Protein AF-N6WY32-F1 (afdb_monomer)

Sequence (8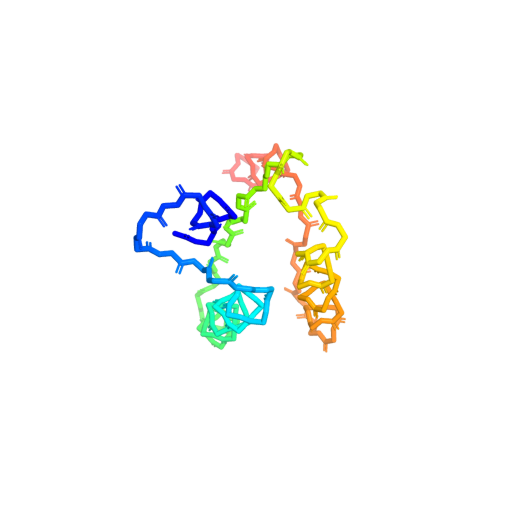6 aa):
DTNDMRFALPQGFSHGDEFFEYLKDAFDVMYAEGEERPAMMSIGMHCRLLGRPGRFRALQRFLDHIEKHDRVWVCRRVDIARHWIE

Solvent-accessible surface area (backbone atoms only — not comparable to full-atom values): 5271 Å² total; per-residue (Å²): 131,55,37,45,67,30,63,77,41,98,84,49,43,91,51,24,63,63,51,26,53,53,50,49,54,54,46,55,53,48,56,64,48,30,81,84,55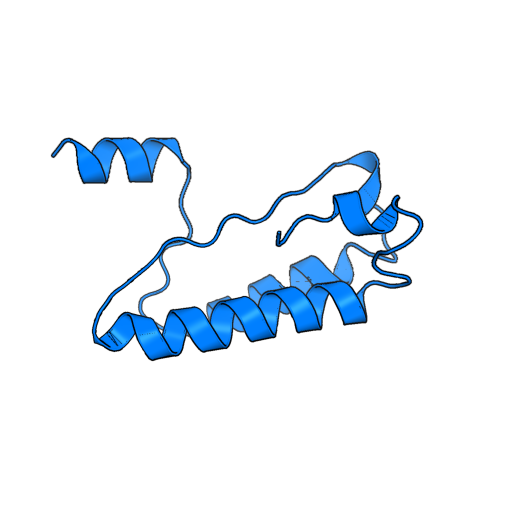,71,76,89,86,72,77,47,78,44,73,90,52,41,65,37,77,81,32,35,58,22,55,51,53,45,52,64,52,56,71,75,45,82,96,69,83,89,74,56,73,68,55,55,56,48,67,74,74,109

Foldseek 3Di:
DQELCQCVDPRHDVFQVVSLVVLLVVCVVQVVVCVPPHDDDDHHDDCVGCVDPRNVVSVVVNVVVCVVDPPDDDDDPVVVVVVVVD

Secondary structure (DSSP, 8-state):
--BGGGGGSSSS-SSHHHHHHHHHHHHHHHHHHTTTS------B--TTTTTSHHHHHHHHHHHHHHTTSTT-----HHHHHHHHH-

Radius of gyration: 14.01 Å; Cα contacts (8 Å, |Δi|>4): 63; chains: 1; bounding box: 38×24×37 Å

Structure (mmCIF, N/CA/C/O backbone):
data_AF-N6WY32-F1
#
_entry.id   AF-N6WY32-F1
#
loop_
_atom_site.group_PDB
_atom_site.id
_atom_site.type_symbol
_atom_site.label_atom_id
_atom_site.label_alt_id
_atom_site.label_comp_id
_atom_site.label_asym_id
_atom_site.label_entity_id
_atom_site.label_seq_id
_atom_site.pdbx_PDB_ins_code
_atom_site.Cartn_x
_atom_site.Cartn_y
_atom_site.Cartn_z
_atom_site.occupancy
_atom_site.B_iso_or_equiv
_atom_site.auth_seq_id
_atom_site.auth_comp_id
_atom_site.auth_asym_id
_atom_site.auth_atom_id
_atom_site.pdbx_PDB_model_num
ATOM 1 N N . ASP A 1 1 ? 1.998 9.089 0.262 1.00 73.94 1 ASP A N 1
ATOM 2 C CA . ASP A 1 1 ? 3.053 9.126 -0.789 1.00 73.94 1 ASP A CA 1
ATOM 3 C C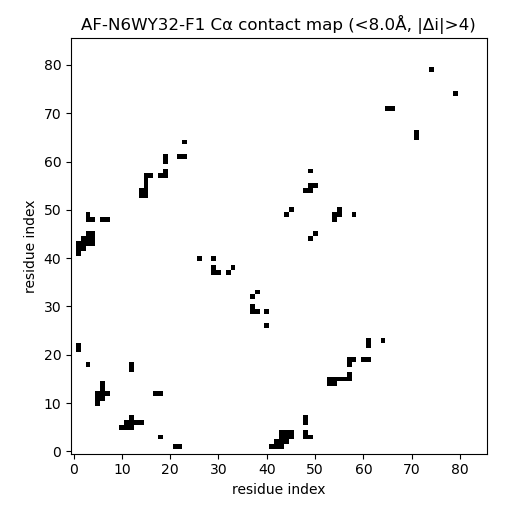 . ASP A 1 1 ? 3.403 7.736 -1.344 1.00 73.94 1 ASP A C 1
ATOM 5 O O . ASP A 1 1 ? 4.082 7.639 -2.360 1.00 73.94 1 ASP A O 1
ATOM 9 N N . THR A 1 2 ? 2.867 6.677 -0.741 1.00 95.88 2 THR A N 1
ATOM 10 C CA . THR A 1 2 ? 2.790 5.279 -1.191 1.00 95.88 2 THR A CA 1
ATOM 11 C C . THR A 1 2 ? 2.118 5.131 -2.568 1.00 95.88 2 THR A C 1
ATOM 13 O O . THR A 1 2 ? 0.923 4.851 -2.696 1.00 95.88 2 THR A O 1
ATOM 16 N N . ASN A 1 3 ? 2.877 5.383 -3.638 1.00 97.94 3 ASN A N 1
ATOM 17 C CA . ASN A 1 3 ? 2.385 5.389 -5.017 1.00 97.94 3 ASN A CA 1
ATOM 18 C C . ASN A 1 3 ? 3.469 4.926 -6.005 1.00 97.94 3 ASN A C 1
ATOM 20 O O . ASN A 1 3 ? 4.582 5.457 -6.016 1.00 97.94 3 ASN A O 1
ATOM 24 N N . ASP A 1 4 ? 3.127 3.980 -6.880 1.00 97.75 4 ASP A N 1
ATOM 25 C CA . ASP A 1 4 ? 4.031 3.434 -7.899 1.00 97.75 4 ASP A CA 1
ATOM 26 C C . ASP A 1 4 ? 4.436 4.459 -8.982 1.00 97.75 4 ASP A C 1
ATOM 28 O O . ASP A 1 4 ? 5.384 4.218 -9.730 1.00 97.75 4 ASP A O 1
ATOM 32 N N . MET A 1 5 ? 3.802 5.640 -9.049 1.00 97.56 5 MET A N 1
ATOM 33 C CA . MET A 1 5 ? 4.245 6.748 -9.910 1.00 97.56 5 MET A CA 1
ATOM 34 C C . MET A 1 5 ? 5.712 7.126 -9.673 1.00 97.56 5 MET A C 1
ATOM 36 O O . MET A 1 5 ? 6.377 7.621 -10.581 1.00 97.56 5 MET A O 1
ATOM 40 N N . ARG A 1 6 ? 6.232 6.852 -8.469 1.00 97.06 6 ARG A N 1
ATOM 41 C CA . ARG A 1 6 ? 7.633 7.062 -8.093 1.00 97.06 6 ARG A CA 1
ATOM 42 C C . ARG A 1 6 ? 8.593 6.272 -8.988 1.00 97.06 6 ARG A C 1
ATOM 44 O O . ARG A 1 6 ? 9.680 6.760 -9.238 1.00 97.06 6 ARG A O 1
ATOM 51 N N . PHE A 1 7 ? 8.193 5.151 -9.590 1.00 97.06 7 PHE A N 1
ATOM 52 C CA . PHE A 1 7 ? 9.011 4.455 -10.600 1.00 97.06 7 PHE A CA 1
ATOM 53 C C . PHE A 1 7 ? 9.277 5.261 -11.886 1.00 97.06 7 PHE A C 1
ATOM 55 O O . PHE A 1 7 ? 10.020 4.800 -12.756 1.00 97.06 7 PHE A O 1
ATOM 62 N N . ALA A 1 8 ? 8.599 6.395 -12.072 1.00 96.62 8 ALA A N 1
ATOM 63 C CA . ALA A 1 8 ? 8.710 7.255 -13.245 1.00 96.62 8 ALA A CA 1
ATOM 64 C C . ALA A 1 8 ? 9.201 8.674 -12.905 1.00 96.62 8 ALA A C 1
ATOM 66 O O . ALA A 1 8 ? 9.188 9.541 -13.777 1.00 96.62 8 ALA A O 1
ATOM 67 N N . LEU A 1 9 ? 9.606 8.927 -11.656 1.00 94.81 9 LEU A N 1
ATOM 68 C CA . LEU A 1 9 ? 10.135 10.220 -11.222 1.00 94.81 9 LEU A CA 1
ATOM 69 C C . LEU A 1 9 ? 11.667 10.178 -11.131 1.00 94.81 9 LEU A C 1
ATOM 71 O O . LEU A 1 9 ? 12.208 9.130 -10.788 1.00 94.81 9 LEU A O 1
ATOM 75 N N . PRO A 1 10 ? 12.368 11.310 -11.360 1.00 92.69 10 PRO A N 1
ATOM 76 C CA . PRO A 1 10 ? 13.820 11.384 -11.181 1.00 92.69 10 PRO A CA 1
ATOM 77 C C . PRO A 1 10 ? 14.268 11.001 -9.765 1.00 92.69 10 PRO A C 1
ATOM 79 O O . PRO A 1 10 ? 15.278 10.328 -9.602 1.00 92.69 10 PRO A O 1
ATOM 82 N N . GLN A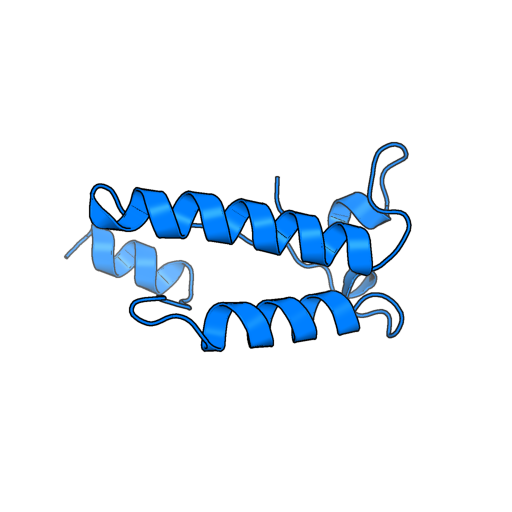 1 11 ? 13.484 11.394 -8.754 1.00 91.06 11 GLN A N 1
ATOM 83 C CA . GLN A 1 11 ? 13.651 1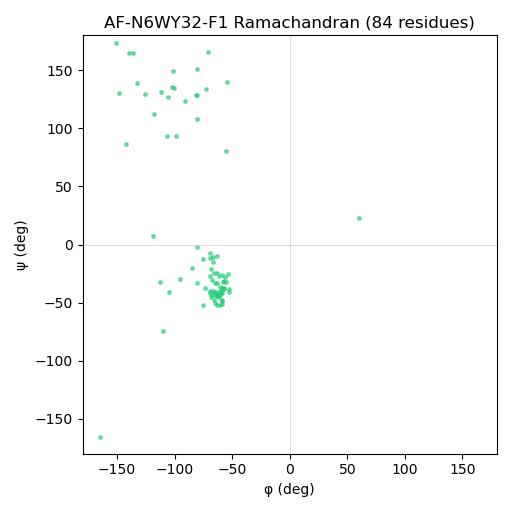0.955 -7.370 1.00 91.06 11 GLN A CA 1
ATOM 84 C C . GLN A 1 11 ? 12.539 9.966 -7.017 1.00 91.06 11 GLN A C 1
ATOM 86 O O . GLN A 1 11 ? 11.430 10.351 -6.627 1.00 91.06 11 GLN A O 1
ATOM 91 N N . GLY A 1 12 ? 12.829 8.683 -7.186 1.00 93.81 12 GLY A N 1
ATOM 92 C CA . GLY A 1 12 ? 11.845 7.626 -7.050 1.00 93.81 12 GLY A CA 1
ATOM 93 C C . GLY A 1 12 ? 12.475 6.249 -6.928 1.00 93.81 12 GLY A C 1
ATOM 94 O O . GLY A 1 12 ? 13.669 6.142 -6.670 1.00 93.81 12 GLY A O 1
ATOM 95 N N . PHE A 1 13 ? 11.662 5.207 -7.090 1.00 95.88 13 PHE A N 1
ATOM 96 C CA . PHE A 1 13 ? 12.124 3.836 -6.897 1.00 95.88 13 PHE A CA 1
ATOM 97 C C . PHE A 1 13 ? 12.855 3.327 -8.133 1.00 95.88 13 PHE A C 1
ATOM 99 O O . PHE A 1 13 ? 12.323 3.382 -9.248 1.00 95.88 13 PHE A O 1
ATOM 106 N N . SER A 1 14 ? 14.055 2.796 -7.931 1.00 93.44 14 SER A N 1
ATOM 107 C CA . SER A 1 14 ? 14.865 2.232 -9.008 1.00 93.44 14 SER A CA 1
ATOM 108 C C . SER A 1 14 ? 14.419 0.805 -9.371 1.00 93.44 14 SER A C 1
ATOM 110 O O . SER A 1 14 ? 14.432 0.428 -10.546 1.00 93.44 14 SER A O 1
ATOM 112 N N . HIS A 1 15 ? 13.938 0.028 -8.393 1.00 94.31 15 HIS A N 1
ATOM 113 C CA . HIS A 1 15 ? 13.488 -1.362 -8.546 1.00 94.31 15 HIS A CA 1
ATOM 114 C C . HIS A 1 15 ? 12.395 -1.733 -7.526 1.00 94.31 15 HIS A C 1
ATOM 116 O O . HIS A 1 15 ? 12.014 -0.930 -6.677 1.00 94.31 15 HIS A O 1
ATOM 122 N N . GLY A 1 16 ? 11.825 -2.936 -7.662 1.00 96.00 16 GLY A N 1
ATOM 123 C CA . GLY A 1 16 ? 10.663 -3.372 -6.883 1.00 96.00 16 GLY A CA 1
ATOM 124 C C . GLY A 1 16 ? 10.883 -3.408 -5.368 1.00 96.00 16 GLY A C 1
ATOM 125 O O . GLY A 1 16 ? 9.967 -3.058 -4.630 1.00 96.00 16 GLY A O 1
ATOM 126 N N . ASP A 1 17 ? 12.075 -3.788 -4.907 1.00 97.38 17 ASP A N 1
ATOM 127 C CA . ASP A 1 17 ? 12.330 -3.989 -3.475 1.00 97.38 17 ASP A CA 1
ATOM 128 C C . ASP A 1 17 ? 12.206 -2.687 -2.682 1.00 97.38 17 ASP A C 1
ATOM 130 O O . ASP A 1 17 ? 11.527 -2.674 -1.664 1.00 97.38 17 ASP A O 1
ATOM 134 N N . GLU A 1 18 ? 12.724 -1.569 -3.199 1.00 97.00 18 GLU A N 1
ATOM 135 C CA . GLU A 1 18 ? 12.547 -0.251 -2.570 1.00 97.00 18 GLU A CA 1
ATOM 136 C C . GLU A 1 18 ? 11.066 0.121 -2.398 1.00 97.00 18 GLU A C 1
ATOM 138 O O . GLU A 1 18 ? 10.686 0.692 -1.380 1.00 97.00 18 GLU A O 1
ATOM 143 N N . PHE A 1 19 ? 10.212 -0.214 -3.373 1.00 98.12 19 PHE A N 1
ATOM 144 C CA . PHE A 1 19 ? 8.773 0.028 -3.256 1.00 98.12 19 PHE A CA 1
ATOM 145 C C . PHE A 1 19 ? 8.132 -0.878 -2.202 1.00 98.12 19 PHE A C 1
ATOM 147 O O . PHE A 1 19 ? 7.304 -0.403 -1.430 1.00 98.12 19 PHE A O 1
ATOM 154 N N . PHE A 1 20 ? 8.513 -2.159 -2.152 1.00 98.50 20 PHE A N 1
ATOM 155 C CA . PHE A 1 20 ? 8.035 -3.082 -1.122 1.00 98.50 20 PHE A CA 1
ATOM 156 C C . PHE A 1 20 ? 8.426 -2.610 0.283 1.00 98.50 20 PHE A C 1
ATOM 158 O O . PHE A 1 20 ? 7.538 -2.485 1.121 1.00 98.50 20 PHE A O 1
ATOM 165 N N . GLU A 1 21 ? 9.705 -2.305 0.522 1.00 98.50 21 GLU A N 1
ATOM 166 C CA . GLU A 1 21 ? 10.183 -1.835 1.831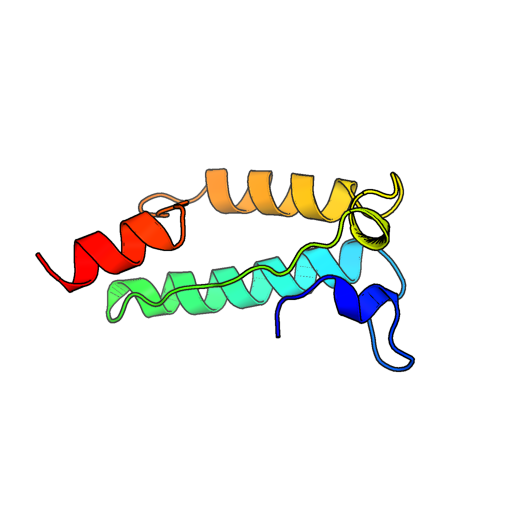 1.00 98.50 21 GLU A CA 1
ATOM 167 C C . GLU A 1 21 ? 9.461 -0.545 2.239 1.00 98.50 21 GLU A C 1
ATOM 169 O O . GLU A 1 21 ? 8.974 -0.435 3.359 1.00 98.50 21 GLU A O 1
ATOM 174 N N . TYR A 1 22 ? 9.259 0.388 1.301 1.00 98.31 22 TYR A N 1
ATOM 175 C CA . TYR A 1 22 ? 8.522 1.621 1.581 1.00 98.31 22 TYR A CA 1
ATOM 176 C C . TYR A 1 22 ? 7.072 1.377 2.018 1.00 98.31 22 TYR A C 1
ATOM 178 O O . TYR A 1 22 ? 6.571 2.029 2.933 1.00 98.31 22 TYR A O 1
ATOM 186 N N . LEU A 1 23 ? 6.372 0.456 1.346 1.00 98.62 23 LEU A N 1
ATOM 187 C CA . LEU A 1 23 ? 5.007 0.090 1.721 1.00 98.62 23 LEU A CA 1
ATOM 188 C C . LEU A 1 23 ? 4.978 -0.638 3.067 1.00 98.62 23 LEU A C 1
ATOM 190 O O . LEU A 1 23 ? 4.118 -0.337 3.892 1.00 98.62 23 LEU A O 1
ATOM 194 N N . LYS A 1 24 ? 5.905 -1.576 3.277 1.00 98.69 24 LYS A N 1
ATOM 195 C CA . LYS A 1 24 ? 6.038 -2.356 4.506 1.00 98.69 24 LYS A CA 1
ATOM 196 C C . LYS A 1 24 ? 6.264 -1.440 5.705 1.00 98.69 24 LYS A C 1
ATOM 198 O O . LYS A 1 24 ? 5.515 -1.528 6.665 1.00 98.69 24 LYS A O 1
ATOM 203 N N . ASP A 1 25 ? 7.222 -0.523 5.629 1.00 98.69 25 ASP A N 1
ATOM 204 C CA . ASP A 1 25 ? 7.550 0.363 6.747 1.00 98.69 25 ASP A CA 1
ATOM 205 C C . ASP A 1 25 ? 6.404 1.332 7.061 1.00 98.69 25 ASP A C 1
ATOM 207 O O . ASP A 1 25 ? 6.068 1.545 8.226 1.00 98.69 25 ASP A O 1
ATOM 211 N N . ALA A 1 26 ? 5.741 1.870 6.031 1.00 98.62 26 ALA A N 1
ATOM 212 C CA . ALA A 1 26 ? 4.548 2.690 6.220 1.00 98.62 26 ALA A CA 1
ATOM 213 C C . ALA A 1 26 ? 3.406 1.898 6.882 1.00 98.62 26 ALA A C 1
ATOM 215 O O . ALA A 1 26 ? 2.745 2.416 7.780 1.00 98.62 26 ALA A O 1
ATOM 216 N N . PHE A 1 27 ? 3.187 0.648 6.467 1.00 98.69 27 PHE A N 1
ATOM 217 C CA . PHE A 1 27 ? 2.203 -0.232 7.091 1.00 98.69 27 PHE A CA 1
ATOM 218 C C . PHE A 1 27 ? 2.572 -0.559 8.540 1.00 98.69 27 PHE A C 1
ATOM 220 O O . PHE A 1 27 ? 1.732 -0.369 9.408 1.00 98.69 27 PHE A O 1
ATOM 227 N N . ASP A 1 28 ? 3.804 -0.993 8.816 1.00 98.62 28 ASP A N 1
ATOM 228 C CA . ASP A 1 28 ? 4.242 -1.432 10.146 1.00 98.62 28 ASP A CA 1
ATOM 229 C C . ASP A 1 28 ? 4.089 -0.310 11.187 1.00 98.62 28 ASP A C 1
ATOM 231 O O . ASP A 1 28 ? 3.608 -0.550 12.295 1.00 98.62 28 ASP A O 1
ATOM 235 N N . VAL A 1 29 ? 4.425 0.934 10.816 1.00 98.56 29 VAL A N 1
ATOM 236 C CA . VAL A 1 29 ? 4.208 2.111 11.673 1.00 98.56 29 VAL A CA 1
ATOM 237 C C . VAL A 1 29 ? 2.718 2.333 11.931 1.00 98.56 29 VAL A C 1
ATOM 239 O O . VAL A 1 29 ? 2.298 2.422 13.083 1.00 98.56 29 VAL A O 1
ATOM 242 N N . MET A 1 30 ? 1.901 2.389 10.875 1.00 98.25 30 MET A N 1
ATOM 243 C CA . MET A 1 30 ? 0.460 2.636 11.006 1.00 98.25 30 MET A CA 1
ATOM 244 C C . MET A 1 30 ? -0.267 1.514 11.751 1.00 98.25 30 MET A C 1
ATOM 246 O O . MET A 1 30 ? -1.242 1.769 12.453 1.00 98.25 30 MET A O 1
ATOM 250 N N . TYR A 1 31 ? 0.197 0.277 11.593 1.00 98.56 31 TYR A N 1
ATOM 251 C CA . TYR A 1 31 ? -0.342 -0.892 12.267 1.00 98.56 31 TYR A CA 1
ATOM 252 C C . TYR A 1 31 ? -0.043 -0.837 13.768 1.00 98.56 31 TYR A C 1
ATOM 254 O O . TYR A 1 31 ? -0.954 -1.017 14.571 1.00 98.56 31 TYR A O 1
ATOM 262 N N . ALA A 1 32 ? 1.194 -0.497 14.152 1.00 98.44 32 ALA A N 1
ATOM 263 C CA . ALA A 1 32 ? 1.569 -0.313 15.553 1.00 98.44 32 ALA A CA 1
ATOM 264 C C . ALA A 1 32 ? 0.804 0.846 16.221 1.00 98.44 32 ALA A C 1
ATOM 266 O O . ALA A 1 32 ? 0.292 0.689 17.327 1.00 98.44 32 ALA A O 1
ATOM 267 N N . GLU A 1 33 ? 0.669 1.993 15.544 1.00 98.50 33 GLU A N 1
ATOM 268 C CA . GLU A 1 33 ? -0.144 3.120 16.036 1.00 98.50 33 GLU A CA 1
ATOM 269 C C . GLU A 1 33 ? -1.647 2.782 16.102 1.00 98.50 33 GLU A C 1
ATOM 271 O O . GLU A 1 33 ? -2.399 3.368 16.888 1.00 98.50 33 GLU A O 1
ATOM 276 N N . GLY A 1 34 ? -2.089 1.816 15.292 1.00 98.06 34 GLY A N 1
ATOM 277 C CA . GLY A 1 34 ? -3.476 1.386 15.166 1.00 98.06 34 GLY A CA 1
ATOM 278 C C . GLY A 1 34 ? -4.063 0.705 16.402 1.00 98.06 34 GLY A C 1
ATOM 279 O O . GLY A 1 34 ? -5.287 0.612 16.493 1.00 98.06 34 GLY A O 1
ATOM 280 N N . GLU A 1 35 ? -3.239 0.282 17.366 1.00 97.38 35 GLU A N 1
ATOM 281 C CA . GLU A 1 35 ? -3.744 -0.221 18.652 1.00 97.38 35 GLU A CA 1
ATOM 282 C C . GLU A 1 35 ? -4.497 0.860 19.436 1.00 97.38 35 GLU A C 1
ATOM 284 O O . GLU A 1 35 ? -5.495 0.569 20.095 1.00 97.38 35 GLU A O 1
ATOM 289 N N . GLU A 1 36 ? -4.073 2.119 19.311 1.00 98.19 36 GLU A N 1
ATOM 290 C CA . GLU A 1 36 ? -4.728 3.255 19.966 1.00 98.19 36 GLU A CA 1
ATOM 291 C C . GLU A 1 36 ? -5.550 4.091 18.984 1.00 98.19 36 GLU A C 1
ATOM 293 O O . GLU A 1 36 ? -6.650 4.547 19.309 1.00 98.19 36 GLU A O 1
ATOM 298 N N . ARG A 1 37 ? -5.024 4.315 17.775 1.00 97.75 37 ARG A N 1
ATOM 299 C CA . ARG A 1 37 ? -5.637 5.201 16.784 1.00 97.75 37 ARG A CA 1
ATOM 300 C C . ARG A 1 37 ? -5.489 4.637 15.369 1.00 97.75 37 ARG A C 1
ATOM 302 O O . ARG A 1 37 ? -4.570 5.032 14.648 1.00 97.75 37 ARG A O 1
ATOM 309 N N . PRO A 1 38 ? -6.419 3.766 14.935 1.00 97.38 38 PRO A N 1
ATOM 310 C CA . PRO A 1 38 ? -6.451 3.256 13.570 1.00 97.38 38 PRO A CA 1
ATOM 311 C C . PRO A 1 38 ? -6.466 4.381 12.530 1.00 97.38 38 PRO A C 1
ATOM 313 O O . PRO A 1 38 ? -7.160 5.389 12.684 1.00 97.38 38 PRO A O 1
ATOM 316 N N . ALA A 1 39 ? -5.727 4.185 11.442 1.00 97.19 39 ALA A N 1
ATOM 317 C CA . ALA A 1 39 ? -5.646 5.116 10.324 1.00 97.19 39 ALA A CA 1
ATOM 318 C C . ALA A 1 39 ? -5.724 4.371 8.983 1.00 97.19 39 ALA A C 1
ATOM 320 O O . ALA A 1 39 ? -5.563 3.155 8.911 1.00 97.19 39 ALA A O 1
ATOM 321 N N . MET A 1 40 ? -5.980 5.108 7.900 1.00 97.94 40 MET A N 1
ATOM 322 C CA . MET A 1 40 ? -6.117 4.534 6.559 1.00 97.94 40 MET A CA 1
ATOM 323 C C . MET A 1 40 ? -4.854 4.714 5.711 1.00 97.94 40 MET A C 1
ATOM 325 O O . MET A 1 40 ? -4.325 5.818 5.590 1.00 97.94 40 MET A O 1
ATOM 329 N N . MET A 1 41 ? -4.426 3.649 5.032 1.00 98.19 41 MET A N 1
ATOM 330 C CA . MET A 1 41 ? -3.329 3.679 4.063 1.00 98.19 41 MET A CA 1
ATOM 331 C C . MET A 1 41 ? -3.887 3.591 2.635 1.00 98.19 41 MET A C 1
ATOM 333 O O . MET A 1 41 ? -4.657 2.694 2.307 1.00 98.19 41 MET A O 1
ATOM 337 N N . SER A 1 42 ? -3.509 4.524 1.757 1.00 98.38 42 SER A N 1
ATOM 338 C CA . SER A 1 42 ? -3.827 4.446 0.320 1.00 98.38 42 SER A CA 1
ATOM 339 C C . SER A 1 42 ? -2.606 3.982 -0.466 1.00 98.38 42 SER A C 1
ATOM 341 O O . SER A 1 42 ? -1.525 4.522 -0.264 1.00 98.38 42 SER A O 1
ATOM 343 N N . ILE A 1 43 ? -2.774 3.059 -1.414 1.00 98.44 43 ILE A N 1
ATOM 344 C CA . ILE A 1 43 ? -1.691 2.604 -2.300 1.00 98.44 43 ILE A CA 1
ATOM 345 C C . ILE A 1 43 ? -2.055 2.944 -3.743 1.00 98.44 43 ILE A C 1
ATOM 347 O O . ILE A 1 43 ? -3.019 2.421 -4.300 1.00 98.44 43 ILE A O 1
ATOM 351 N N . GLY A 1 44 ? -1.302 3.868 -4.339 1.00 98.25 44 GLY A N 1
ATOM 352 C CA . GLY A 1 44 ? -1.476 4.262 -5.736 1.00 98.25 44 GLY A CA 1
ATOM 353 C C . GLY A 1 44 ? -0.815 3.264 -6.682 1.00 98.25 44 GLY A C 1
ATOM 354 O O . GLY A 1 44 ? 0.361 2.946 -6.512 1.00 98.25 44 GLY A O 1
ATOM 355 N N . MET A 1 45 ? -1.570 2.790 -7.674 1.00 98.44 45 MET A N 1
ATOM 356 C CA . MET A 1 45 ? -1.112 1.815 -8.664 1.00 98.44 45 MET A CA 1
ATOM 357 C C . MET A 1 45 ? -1.495 2.259 -10.078 1.00 98.44 45 MET A C 1
ATOM 359 O O . MET A 1 45 ? -2.623 2.698 -10.310 1.00 98.44 45 MET A O 1
ATOM 363 N N . HIS A 1 46 ? -0.591 2.085 -11.040 1.00 98.62 46 HIS A N 1
ATOM 364 C CA . HIS A 1 46 ? -0.829 2.368 -12.451 1.00 98.62 46 HIS A CA 1
ATOM 365 C C . HIS A 1 46 ? -0.512 1.140 -13.310 1.00 98.62 46 HIS A C 1
ATOM 367 O O . HIS A 1 46 ? 0.598 0.608 -13.271 1.00 98.62 46 HIS A O 1
ATOM 373 N N . CYS A 1 47 ? -1.439 0.748 -14.195 1.00 98.44 47 CYS A N 1
ATOM 374 C CA . CYS A 1 47 ? -1.284 -0.440 -15.051 1.00 98.44 47 CYS A CA 1
ATOM 375 C C . CYS A 1 47 ? 0.038 -0.448 -15.840 1.00 98.44 47 CYS A C 1
ATOM 377 O O . CYS A 1 47 ? 0.710 -1.470 -15.938 1.00 98.44 47 CYS A O 1
ATOM 379 N N . ARG A 1 48 ? 0.452 0.714 -16.366 1.00 98.06 48 ARG A N 1
ATOM 380 C CA . ARG A 1 48 ? 1.673 0.863 -17.182 1.00 98.06 48 ARG A CA 1
ATOM 381 C C . ARG A 1 48 ? 2.988 0.836 -16.384 1.00 98.06 48 ARG A C 1
ATOM 383 O O . ARG A 1 48 ? 4.061 0.773 -16.992 1.00 98.06 48 ARG A O 1
ATOM 390 N N . LEU A 1 49 ? 2.920 0.945 -15.053 1.00 97.81 49 LEU A N 1
ATOM 391 C CA . LEU A 1 49 ? 4.079 1.012 -14.161 1.00 97.81 49 LEU A CA 1
ATOM 392 C C . LEU A 1 49 ? 4.203 -0.271 -13.339 1.00 97.81 49 LEU A C 1
ATOM 394 O O . LEU A 1 49 ? 5.073 -1.083 -13.660 1.00 97.81 49 LEU A O 1
ATOM 398 N N . LEU A 1 50 ? 3.351 -0.473 -12.332 1.00 98.00 50 LEU A N 1
ATOM 399 C CA . LEU A 1 50 ? 3.396 -1.651 -11.460 1.00 98.00 50 LEU A CA 1
ATOM 400 C C . LEU A 1 50 ? 3.003 -2.952 -12.170 1.00 98.00 50 LEU A C 1
ATOM 402 O O . LEU A 1 50 ? 3.432 -4.020 -11.749 1.00 98.00 50 LEU A O 1
ATOM 406 N N . GLY A 1 51 ? 2.275 -2.876 -13.290 1.00 97.50 51 GLY A N 1
ATOM 407 C CA . GLY A 1 51 ? 1.937 -4.045 -14.113 1.00 97.50 51 GLY A CA 1
ATOM 408 C C . GLY A 1 51 ? 3.126 -4.679 -14.849 1.00 97.50 51 GLY A C 1
ATOM 409 O O . GLY A 1 51 ? 2.979 -5.736 -15.456 1.00 97.50 51 GLY A O 1
ATOM 410 N N . ARG A 1 52 ? 4.319 -4.067 -14.815 1.00 97.69 52 ARG A N 1
ATOM 411 C CA . ARG A 1 52 ? 5.528 -4.667 -15.397 1.00 97.69 52 ARG A CA 1
ATOM 412 C C . ARG A 1 52 ? 6.012 -5.835 -14.524 1.00 97.69 52 ARG A C 1
ATOM 414 O O . ARG A 1 52 ? 6.173 -5.627 -13.321 1.00 97.69 52 ARG A O 1
ATOM 421 N N . PRO A 1 53 ? 6.365 -7.007 -15.091 1.00 97.38 53 PRO A N 1
ATOM 422 C CA . PRO A 1 53 ? 6.758 -8.183 -14.304 1.00 97.38 53 PRO A CA 1
ATOM 423 C C . PRO A 1 53 ? 7.875 -7.933 -13.277 1.00 97.38 53 PRO A C 1
ATOM 425 O O . PRO A 1 53 ? 7.789 -8.413 -12.151 1.00 97.38 53 PRO A O 1
ATOM 428 N N . GLY A 1 54 ? 8.880 -7.115 -13.622 1.00 95.81 54 GLY A N 1
ATOM 429 C CA . GLY A 1 54 ? 9.983 -6.766 -12.714 1.00 95.81 54 GLY A CA 1
ATOM 430 C C . GLY A 1 54 ? 9.601 -5.869 -11.526 1.00 95.81 54 GLY A C 1
ATOM 431 O O . GLY A 1 54 ? 10.405 -5.694 -10.620 1.00 95.81 54 GLY A O 1
ATOM 432 N N . ARG A 1 55 ? 8.393 -5.290 -11.517 1.00 97.38 55 ARG A N 1
ATOM 433 C CA . ARG A 1 55 ? 7.869 -4.445 -10.426 1.00 97.38 55 ARG A CA 1
ATOM 434 C C . ARG A 1 55 ? 6.706 -5.110 -9.699 1.00 97.38 55 ARG A C 1
ATOM 436 O O . ARG A 1 55 ? 6.569 -4.946 -8.494 1.00 97.38 55 ARG A O 1
ATOM 443 N N . PHE A 1 56 ? 5.903 -5.896 -10.414 1.00 98.38 56 PHE A N 1
ATOM 444 C CA . PHE A 1 56 ? 4.695 -6.527 -9.885 1.00 98.38 56 PHE A CA 1
ATOM 445 C C . PHE A 1 56 ? 4.960 -7.428 -8.669 1.00 98.38 56 PHE A C 1
ATOM 447 O O . PHE A 1 56 ? 4.145 -7.486 -7.751 1.00 98.38 56 PHE A O 1
ATOM 454 N N . ARG A 1 57 ? 6.137 -8.066 -8.608 1.00 98.12 57 ARG A N 1
ATOM 455 C CA . ARG A 1 57 ? 6.555 -8.882 -7.456 1.00 98.12 57 ARG A CA 1
ATOM 456 C C . ARG A 1 57 ? 6.570 -8.113 -6.132 1.00 98.12 57 ARG A C 1
ATOM 458 O O . ARG A 1 57 ? 6.268 -8.710 -5.106 1.00 98.12 57 ARG A O 1
ATOM 465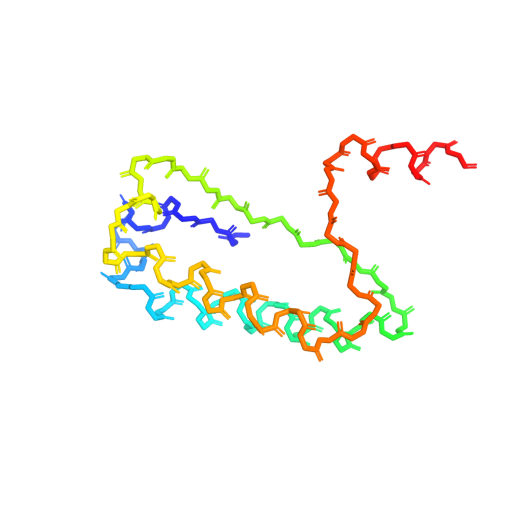 N N . ALA A 1 58 ? 6.857 -6.811 -6.150 1.00 98.25 58 ALA A N 1
ATOM 466 C CA . ALA A 1 58 ? 6.823 -5.978 -4.950 1.00 98.25 58 ALA A CA 1
ATOM 467 C C . ALA A 1 58 ? 5.407 -5.867 -4.366 1.00 98.25 58 ALA A C 1
ATOM 469 O O . ALA A 1 58 ? 5.231 -5.971 -3.156 1.00 98.25 58 ALA A O 1
ATOM 470 N N . LEU A 1 59 ? 4.393 -5.729 -5.231 1.00 98.38 59 LEU A N 1
ATOM 471 C CA . LEU A 1 59 ? 2.994 -5.707 -4.803 1.00 98.38 59 LEU A CA 1
ATOM 472 C C . LEU A 1 59 ? 2.585 -7.046 -4.189 1.00 98.38 59 LEU A C 1
ATOM 474 O O . LEU A 1 59 ? 1.953 -7.057 -3.142 1.00 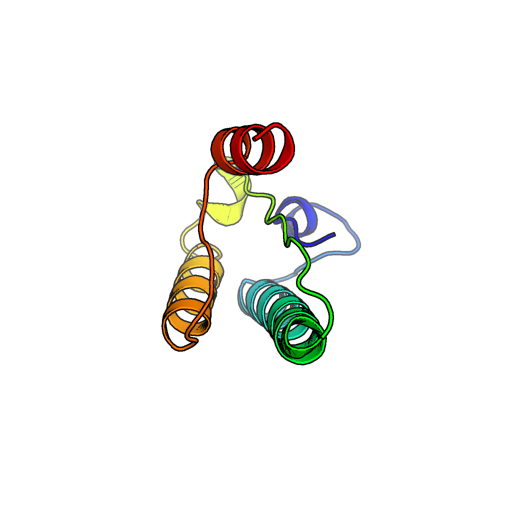98.38 59 LEU A O 1
ATOM 478 N N . GLN A 1 60 ? 2.968 -8.162 -4.817 1.00 98.62 60 GLN A N 1
ATOM 479 C CA . GLN A 1 60 ? 2.665 -9.497 -4.291 1.00 98.62 60 GLN A CA 1
ATOM 480 C C . GLN A 1 60 ? 3.264 -9.688 -2.896 1.00 98.62 60 GLN A C 1
ATOM 482 O O . GLN A 1 60 ? 2.538 -10.017 -1.971 1.00 98.62 60 GLN A O 1
ATOM 487 N N . ARG A 1 61 ? 4.551 -9.360 -2.719 1.00 98.69 61 ARG A N 1
ATOM 488 C CA . ARG A 1 61 ? 5.219 -9.432 -1.411 1.00 98.69 61 ARG A CA 1
ATOM 489 C C . ARG A 1 61 ? 4.542 -8.564 -0.352 1.00 98.69 61 ARG A C 1
ATOM 491 O O . ARG A 1 61 ? 4.489 -8.962 0.805 1.00 98.69 61 ARG A O 1
ATOM 498 N N . PHE A 1 62 ? 4.051 -7.382 -0.726 1.00 98.75 62 PHE A N 1
ATOM 499 C CA . PHE A 1 62 ? 3.344 -6.514 0.214 1.00 98.75 62 PHE A CA 1
ATOM 500 C C . PHE A 1 62 ? 1.981 -7.095 0.615 1.00 98.75 62 PHE A C 1
ATOM 502 O O . PHE A 1 62 ? 1.635 -7.063 1.792 1.00 98.75 62 PHE A O 1
ATOM 509 N N . LEU A 1 63 ? 1.240 -7.683 -0.331 1.00 98.69 63 LEU A N 1
ATOM 510 C CA . LEU A 1 63 ? 0.001 -8.404 -0.027 1.00 98.69 63 LEU A CA 1
ATOM 511 C C . LEU A 1 63 ? 0.268 -9.604 0.900 1.00 98.69 63 LEU A C 1
ATOM 513 O O . LEU A 1 63 ? -0.408 -9.732 1.917 1.00 98.69 63 LEU A O 1
ATOM 517 N N . ASP A 1 64 ? 1.312 -10.392 0.621 1.00 98.81 64 ASP A N 1
ATOM 518 C CA . ASP A 1 64 ? 1.749 -11.507 1.477 1.00 98.81 64 ASP A CA 1
ATOM 519 C C . ASP A 1 64 ? 2.181 -11.036 2.883 1.00 98.81 64 ASP A C 1
ATOM 521 O O . ASP A 1 64 ? 2.163 -11.811 3.840 1.00 98.81 64 ASP A O 1
ATOM 525 N N . HIS A 1 65 ? 2.640 -9.787 3.028 1.00 98.75 65 HIS A N 1
ATOM 526 C CA . HIS A 1 65 ? 3.017 -9.201 4.319 1.00 98.75 65 HIS A CA 1
ATOM 527 C C . HIS A 1 65 ? 1.783 -8.826 5.137 1.00 98.75 65 HIS A C 1
ATOM 529 O O . HIS A 1 65 ? 1.659 -9.259 6.282 1.00 98.75 65 HIS A O 1
ATOM 535 N N . ILE A 1 66 ? 0.848 -8.070 4.555 1.00 98.56 66 ILE A N 1
ATOM 536 C CA . ILE A 1 66 ? -0.349 -7.619 5.281 1.00 98.56 66 ILE A CA 1
ATOM 537 C C . ILE A 1 66 ? -1.314 -8.769 5.590 1.00 98.56 66 I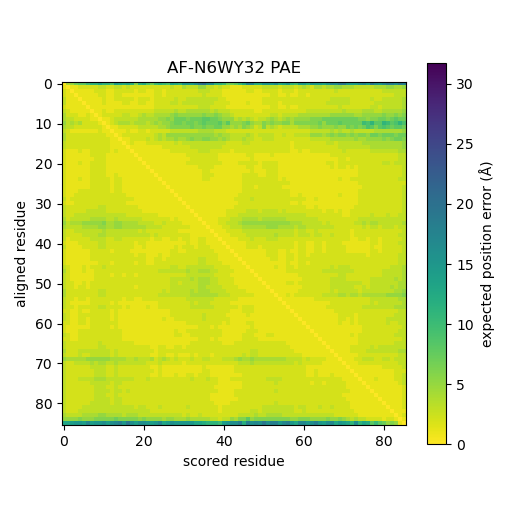LE A C 1
ATOM 539 O O . ILE A 1 66 ? -2.015 -8.702 6.591 1.00 98.56 66 ILE A O 1
ATOM 543 N N . GLU A 1 67 ? -1.317 -9.843 4.790 1.00 98.44 67 GLU A N 1
ATOM 544 C CA . GLU A 1 67 ? -2.123 -11.047 5.051 1.00 98.44 67 GLU A CA 1
ATOM 545 C C . GLU A 1 67 ? -1.719 -11.759 6.355 1.00 98.44 67 GLU A C 1
ATOM 547 O O . GLU A 1 67 ? -2.534 -12.439 6.971 1.00 98.44 67 GLU A O 1
ATOM 552 N N . LYS A 1 68 ? -0.478 -11.574 6.822 1.00 98.44 68 LYS A N 1
ATOM 553 C CA . LYS A 1 68 ? 0.020 -12.169 8.076 1.00 98.44 68 LYS A CA 1
ATOM 554 C C . LYS A 1 68 ? -0.405 -11.407 9.333 1.00 98.44 68 LYS A C 1
ATOM 556 O O . LYS A 1 68 ? -0.033 -11.821 10.429 1.00 98.44 68 LYS A O 1
ATOM 561 N N . HIS A 1 69 ? -1.116 -10.293 9.183 1.00 98.44 69 HIS A N 1
ATOM 562 C CA . HIS A 1 69 ? -1.525 -9.430 10.283 1.00 98.44 69 HIS A CA 1
ATOM 563 C C . HIS A 1 69 ? -3.041 -9.494 10.459 1.00 98.44 69 HIS A C 1
ATOM 565 O O . HIS A 1 69 ? -3.803 -9.345 9.502 1.00 98.44 69 HIS A O 1
ATOM 571 N N . ASP A 1 70 ? -3.485 -9.688 11.698 1.00 97.25 70 ASP A N 1
ATOM 572 C CA . ASP A 1 70 ? -4.904 -9.631 12.032 1.00 97.25 70 ASP A CA 1
ATOM 573 C C . ASP A 1 70 ? -5.430 -8.187 11.961 1.00 97.25 70 ASP A C 1
ATOM 575 O O . ASP A 1 70 ? -4.676 -7.221 11.940 1.00 97.25 70 ASP A O 1
ATOM 579 N N . ARG A 1 71 ? -6.757 -8.010 11.945 1.00 97.75 71 ARG A N 1
ATOM 580 C CA . ARG A 1 71 ? -7.416 -6.685 12.043 1.00 97.75 71 ARG A CA 1
ATOM 581 C C . ARG A 1 71 ? -7.063 -5.689 10.917 1.00 97.75 71 ARG A C 1
ATOM 583 O O . ARG A 1 71 ? -7.278 -4.489 11.075 1.00 97.75 71 ARG A O 1
ATOM 590 N N . VAL A 1 72 ? -6.613 -6.165 9.755 1.00 98.56 72 VAL A N 1
ATOM 591 C CA . VAL A 1 72 ? -6.403 -5.334 8.555 1.00 98.56 72 VAL A CA 1
ATOM 592 C C . VAL A 1 72 ? -7.667 -5.298 7.688 1.00 98.56 72 VAL A C 1
ATOM 594 O O . VAL A 1 72 ? -8.148 -6.331 7.224 1.00 98.56 72 VAL A O 1
ATOM 597 N N . TRP A 1 73 ? -8.193 -4.101 7.402 1.00 98.44 73 TRP A N 1
ATOM 598 C CA . TRP A 1 73 ? -9.351 -3.926 6.516 1.00 98.44 73 TRP A CA 1
ATOM 599 C C . TRP A 1 73 ? -8.941 -3.523 5.093 1.00 98.44 73 TRP A C 1
ATOM 601 O O . TRP A 1 73 ? -8.807 -2.341 4.767 1.00 98.44 73 TRP A O 1
ATOM 611 N N . VAL A 1 74 ? -8.779 -4.514 4.211 1.00 98.38 74 VAL A N 1
ATOM 612 C CA . VAL A 1 74 ? -8.577 -4.277 2.772 1.00 98.38 74 VAL A CA 1
ATOM 613 C C . VAL A 1 74 ? -9.930 -4.018 2.110 1.00 98.38 74 VAL A C 1
ATOM 615 O O . VAL A 1 74 ? -10.745 -4.926 1.957 1.00 98.38 74 VAL A O 1
ATOM 618 N N . CYS A 1 75 ? -10.186 -2.771 1.718 1.00 97.94 75 CYS A N 1
ATOM 619 C CA . CYS A 1 75 ? -11.512 -2.338 1.282 1.00 97.94 75 CYS A CA 1
ATOM 620 C C . CYS A 1 75 ? -11.494 -1.392 0.083 1.00 97.94 75 CYS A C 1
ATOM 622 O O . CYS A 1 75 ? -10.473 -0.805 -0.285 1.00 97.94 75 CYS A O 1
ATOM 624 N N . ARG A 1 76 ? -12.664 -1.221 -0.543 1.00 98.62 76 ARG A N 1
ATOM 625 C CA . ARG A 1 76 ? -12.842 -0.192 -1.568 1.00 98.62 76 ARG A CA 1
ATOM 626 C C . ARG A 1 76 ? -13.086 1.140 -0.874 1.00 98.62 76 ARG A C 1
ATOM 628 O O . ARG A 1 76 ? -13.738 1.210 0.163 1.00 98.62 76 ARG A O 1
ATOM 635 N N . ARG A 1 77 ? -12.690 2.233 -1.526 1.00 98.56 77 ARG A N 1
ATOM 636 C CA . ARG A 1 77 ? -12.944 3.595 -1.020 1.00 98.56 77 ARG A CA 1
ATOM 637 C C . ARG A 1 77 ? -14.423 3.889 -0.739 1.00 98.56 77 ARG A C 1
ATOM 639 O O . ARG A 1 77 ? -14.717 4.640 0.180 1.00 98.56 77 ARG A O 1
ATOM 646 N N . VAL A 1 78 ? -15.345 3.291 -1.500 1.00 98.50 78 VAL A N 1
ATOM 647 C CA . VAL A 1 78 ? -16.791 3.441 -1.255 1.00 98.50 78 VAL A CA 1
ATOM 648 C C . VAL A 1 78 ? -17.236 2.788 0.055 1.00 98.50 78 VAL A C 1
ATOM 650 O O . VAL A 1 78 ? -18.161 3.283 0.688 1.00 98.50 78 VAL A O 1
ATOM 653 N N . ASP A 1 79 ? -16.573 1.714 0.485 1.00 98.62 79 ASP A N 1
ATOM 654 C CA . ASP A 1 79 ? -16.909 1.031 1.733 1.00 98.62 79 ASP A CA 1
ATOM 655 C C . ASP A 1 79 ? -16.450 1.871 2.937 1.00 98.62 79 ASP A C 1
ATOM 657 O O . ASP A 1 79 ? -17.201 2.012 3.894 1.00 98.62 79 ASP A O 1
ATOM 661 N N . ILE A 1 80 ? -15.290 2.538 2.838 1.00 98.31 80 ILE A N 1
ATOM 662 C CA . ILE A 1 80 ? -14.841 3.545 3.822 1.00 98.31 80 ILE A CA 1
ATOM 663 C C . ILE A 1 80 ? -15.853 4.687 3.925 1.00 98.31 80 ILE A C 1
ATOM 665 O O . ILE A 1 80 ? -16.245 5.070 5.020 1.00 98.31 80 ILE A O 1
ATOM 669 N N . ALA A 1 81 ? -16.293 5.226 2.783 1.00 98.31 81 ALA A N 1
ATOM 670 C CA . ALA A 1 81 ? -17.255 6.324 2.767 1.00 98.31 81 ALA A CA 1
ATOM 671 C C . ALA A 1 81 ? -18.582 5.939 3.437 1.00 98.31 81 ALA A C 1
ATOM 673 O O . ALA A 1 81 ? -19.146 6.746 4.165 1.00 98.31 81 ALA A O 1
ATOM 674 N N . ARG A 1 82 ? -19.062 4.707 3.219 1.00 98.31 82 ARG A N 1
ATOM 675 C CA . ARG A 1 82 ? -20.264 4.181 3.886 1.00 98.31 82 ARG A CA 1
ATOM 676 C C . ARG A 1 82 ? -20.053 4.015 5.388 1.00 98.31 82 ARG A C 1
ATOM 678 O O . ARG A 1 82 ? -20.851 4.540 6.148 1.00 98.31 82 ARG A O 1
ATOM 685 N N . HIS A 1 83 ? -18.941 3.398 5.794 1.00 97.75 83 HIS A N 1
ATOM 686 C CA . HIS A 1 83 ? -18.575 3.235 7.205 1.00 97.75 83 HIS A CA 1
ATOM 687 C C . HIS A 1 83 ? -18.490 4.566 7.968 1.00 97.75 83 HIS A C 1
ATOM 689 O O . HIS A 1 83 ? -18.689 4.587 9.171 1.00 97.75 83 HIS A O 1
ATOM 695 N N . TRP A 1 84 ? -18.185 5.671 7.280 1.00 97.44 84 TRP A N 1
ATOM 696 C CA . TRP A 1 84 ? -18.079 6.994 7.899 1.00 97.44 84 TRP A CA 1
ATOM 697 C C . TRP A 1 84 ? -19.413 7.742 8.037 1.00 97.44 84 TRP A C 1
ATOM 699 O O . TRP A 1 84 ? -19.487 8.727 8.768 1.00 97.44 84 TRP A O 1
ATOM 709 N N . ILE A 1 85 ? -20.426 7.357 7.258 1.00 97.12 85 ILE A N 1
ATOM 710 C CA . ILE A 1 85 ? -21.747 8.007 7.246 1.00 97.12 85 ILE A CA 1
ATOM 711 C C . ILE A 1 85 ? -22.731 7.278 8.171 1.00 97.12 85 ILE A C 1
ATOM 713 O O . ILE A 1 85 ? -23.658 7.913 8.675 1.00 97.12 85 ILE A O 1
ATOM 717 N N . GLU A 1 86 ? -22.548 5.969 8.347 1.00 84.94 86 GLU A N 1
ATOM 718 C CA . GLU A 1 86 ? -23.300 5.115 9.279 1.00 84.94 86 GLU A CA 1
ATOM 719 C C . GLU A 1 86 ? -22.852 5.320 10.734 1.00 84.94 86 GLU A C 1
ATOM 721 O O . GLU A 1 86 ? -23.749 5.340 11.609 1.00 84.94 86 GLU A O 1
#

pLDDT: mean 97.26, std 3.2, range [73.94, 98.81]

Mean predicted aligned error: 2.36 Å

Nearest PDB structures (foldseek):
  3s6o-assembly1_D  TM=9.994E-01  e=5.780E-10  Burkholderia pseudomallei
  3cl6-assembly1_A  TM=1.001E+00  e=4.030E-09  Pseudomonas fluorescens
  1z7a-assembly1_C  TM=9.990E-01  e=3.213E-08  Pseudomonas aeruginosa PAO1